Protein AF-A0A1X7TYF4-F1 (afdb_monomer)

Solvent-accessible surface area (backbone atoms only — not comparable to full-atom values): 10074 Å² total; per-residue (Å²): 129,65,72,65,63,55,47,59,47,56,66,46,70,57,83,75,76,73,53,93,65,88,66,54,74,68,59,47,52,51,50,51,51,53,49,50,58,43,40,55,53,43,49,53,54,51,50,52,52,43,57,53,26,51,78,69,76,41,33,68,64,50,52,52,50,49,54,52,54,49,53,52,47,48,55,51,40,53,51,49,44,63,72,43,72,79,66,64,95,78,74,86,75,53,71,60,49,50,52,43,51,48,51,45,35,75,76,34,50,67,56,40,51,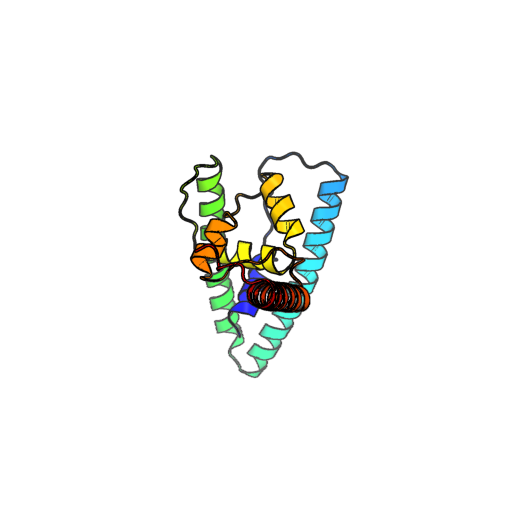50,44,46,72,68,64,58,45,76,64,85,48,71,68,56,54,26,71,76,64,79,44,86,80,68,63,99,76,68,44,74,64,54,52,54,48,51,52,50,50,49,53,51,50,54,51,52,34,59,75,71,72,52,81,83,85,129

Organism: Amphimedon queenslandica (NCBI:txid400682)

Structure (mmCIF, N/CA/C/O backbone):
data_AF-A0A1X7TYF4-F1
#
_entry.id   AF-A0A1X7TYF4-F1
#
loop_
_atom_site.group_PDB
_atom_site.id
_atom_site.type_symbol
_atom_site.label_atom_id
_atom_site.label_alt_id
_atom_site.label_comp_id
_atom_site.label_asym_id
_atom_site.label_entity_id
_atom_site.label_seq_id
_atom_site.pdbx_PDB_ins_code
_atom_site.Cartn_x
_atom_site.Cartn_y
_atom_site.Cartn_z
_atom_site.occupancy
_atom_site.B_iso_or_equiv
_atom_site.auth_seq_id
_atom_site.auth_comp_id
_atom_site.auth_asym_id
_atom_site.auth_atom_id
_atom_site.pdbx_PDB_model_num
ATOM 1 N N . MET A 1 1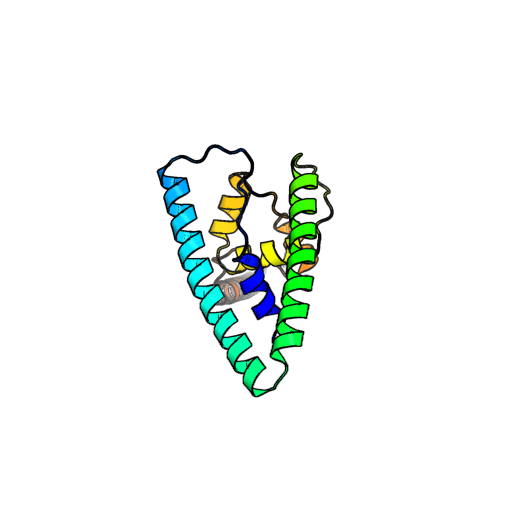 ? -7.386 -10.871 13.568 1.00 38.47 1 MET A N 1
ATOM 2 C CA . MET A 1 1 ? -7.375 -10.479 12.137 1.00 38.47 1 MET A CA 1
ATOM 3 C C . MET A 1 1 ? -6.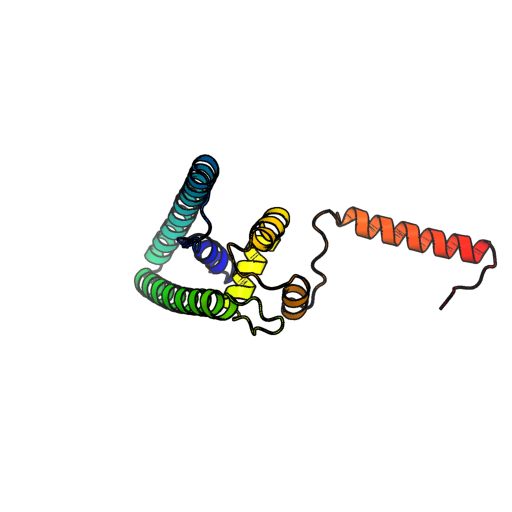103 -10.975 11.465 1.00 38.47 1 MET A C 1
ATOM 5 O O . MET A 1 1 ? -5.049 -10.857 12.084 1.00 38.47 1 MET A O 1
ATOM 9 N N . PRO A 1 2 ? -6.164 -11.466 10.215 1.00 31.12 2 PRO A N 1
ATOM 10 C CA . PRO A 1 2 ? -4.969 -11.683 9.404 1.00 31.12 2 PRO A CA 1
ATOM 11 C C . PRO A 1 2 ? -4.226 -10.351 9.226 1.00 31.12 2 PRO A C 1
ATOM 13 O O . PRO A 1 2 ? -4.853 -9.351 8.874 1.00 31.12 2 PRO A O 1
ATOM 16 N N . ARG A 1 3 ? -2.905 -10.327 9.452 1.00 36.62 3 ARG A N 1
ATOM 17 C CA . ARG A 1 3 ? -2.057 -9.119 9.323 1.00 36.62 3 ARG A CA 1
ATOM 18 C C . ARG A 1 3 ? -2.214 -8.403 7.973 1.00 36.62 3 ARG A C 1
ATOM 20 O O . ARG A 1 3 ? -2.109 -7.187 7.919 1.00 36.62 3 ARG A O 1
ATOM 27 N N . TRP A 1 4 ? -2.543 -9.139 6.917 1.00 32.31 4 TRP A N 1
ATOM 28 C CA . TRP A 1 4 ? -2.757 -8.624 5.564 1.00 32.31 4 TRP A CA 1
ATOM 29 C C . TRP A 1 4 ? -4.011 -7.746 5.439 1.00 32.31 4 TRP A C 1
ATOM 31 O O . TRP A 1 4 ? -3.950 -6.704 4.801 1.00 32.31 4 TRP A O 1
ATOM 41 N N . LYS A 1 5 ? -5.107 -8.084 6.139 1.00 33.34 5 LYS A N 1
ATOM 42 C CA . LYS A 1 5 ? -6.326 -7.251 6.158 1.00 33.34 5 LYS A CA 1
ATOM 43 C C . LYS A 1 5 ? -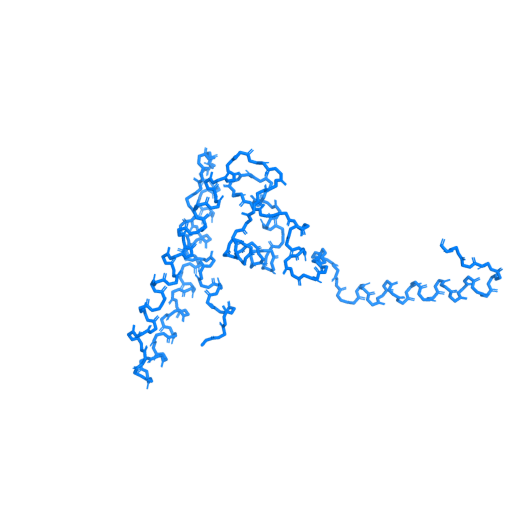6.100 -5.907 6.864 1.00 33.34 5 LYS A C 1
ATOM 45 O O . LYS A 1 5 ? -6.682 -4.909 6.469 1.00 33.34 5 LYS A O 1
ATOM 50 N N . LYS A 1 6 ? -5.220 -5.861 7.876 1.00 44.25 6 LYS A N 1
ATOM 51 C CA . LYS A 1 6 ? -4.800 -4.599 8.517 1.00 44.25 6 LYS A CA 1
ATOM 52 C C . LYS A 1 6 ? -4.040 -3.686 7.543 1.00 44.25 6 LYS A C 1
ATOM 54 O O . LYS A 1 6 ? -4.237 -2.480 7.580 1.00 44.25 6 LYS A O 1
ATOM 59 N N . ILE A 1 7 ? -3.200 -4.258 6.676 1.00 40.25 7 ILE A N 1
ATOM 60 C CA . ILE A 1 7 ? -2.373 -3.505 5.720 1.00 40.25 7 ILE A CA 1
ATOM 61 C C . ILE A 1 7 ? -3.237 -2.881 4.621 1.00 40.25 7 ILE A C 1
ATOM 63 O O . ILE A 1 7 ? -3.012 -1.728 4.282 1.00 40.25 7 ILE A O 1
ATOM 67 N N . THR A 1 8 ? -4.262 -3.578 4.119 1.00 39.25 8 THR A N 1
ATOM 68 C CA . THR A 1 8 ? -5.199 -3.005 3.135 1.00 39.25 8 THR A CA 1
ATOM 69 C C . THR A 1 8 ? -5.939 -1.790 3.699 1.00 39.25 8 THR A C 1
ATOM 71 O O . THR A 1 8 ? -6.023 -0.776 3.023 1.00 39.25 8 THR A O 1
ATOM 74 N N . ILE A 1 9 ? -6.390 -1.833 4.957 1.00 42.41 9 ILE A N 1
ATOM 75 C CA . ILE A 1 9 ? -7.059 -0.681 5.590 1.00 42.41 9 ILE A CA 1
ATOM 76 C C . ILE A 1 9 ? -6.055 0.459 5.870 1.00 42.41 9 ILE A C 1
ATOM 78 O O . ILE A 1 9 ? -6.394 1.631 5.721 1.00 42.41 9 ILE A O 1
ATOM 82 N N . LEU A 1 10 ? -4.802 0.136 6.223 1.00 41.44 10 LEU A N 1
ATOM 83 C CA . LEU A 1 10 ? -3.739 1.132 6.414 1.00 41.44 10 LEU A CA 1
ATOM 84 C C . LEU A 1 10 ? -3.380 1.852 5.110 1.00 41.44 10 LEU A C 1
ATOM 86 O O . LEU A 1 10 ? -3.379 3.071 5.110 1.00 41.44 10 LEU A O 1
ATOM 90 N N . VAL A 1 11 ? -3.156 1.134 4.002 1.00 43.00 11 VAL A N 1
ATOM 91 C CA . VAL A 1 11 ? -2.750 1.676 2.680 1.00 43.00 11 VAL A CA 1
ATOM 92 C C . VAL A 1 11 ? -3.690 2.763 2.151 1.00 43.00 11 VAL A C 1
ATOM 94 O O . VAL A 1 11 ? -3.285 3.590 1.337 1.00 43.00 11 VAL A O 1
ATOM 97 N N . PHE A 1 12 ? -4.925 2.783 2.632 1.00 42.31 12 PHE A N 1
ATOM 98 C CA . PHE A 1 12 ? -6.029 3.449 1.968 1.00 42.31 12 PHE A CA 1
ATOM 99 C C . PHE A 1 12 ? -6.747 4.502 2.824 1.00 42.31 12 PHE A C 1
ATOM 101 O O . PHE A 1 12 ? -7.438 5.350 2.278 1.00 42.31 12 PHE A O 1
ATOM 108 N N . SER A 1 13 ? -6.498 4.533 4.140 1.00 36.53 13 SER A N 1
ATOM 109 C CA . SER A 1 13 ? -6.917 5.636 5.024 1.00 36.53 13 SER A CA 1
ATOM 110 C C . SER A 1 13 ? -5.959 6.842 4.983 1.00 36.53 13 SER A C 1
ATOM 112 O O . SER A 1 13 ? -6.125 7.790 5.759 1.00 36.53 13 SER A O 1
ATOM 114 N N . TYR A 1 14 ? -4.929 6.814 4.133 1.00 44.84 14 TYR A N 1
ATOM 115 C CA . TYR A 1 14 ? -4.005 7.929 3.981 1.00 44.84 14 TYR A CA 1
ATOM 116 C C . TYR A 1 14 ? -4.641 9.035 3.135 1.00 44.84 14 TYR A C 1
ATOM 118 O O . TYR A 1 14 ? -4.821 8.887 1.928 1.00 44.84 14 TYR A O 1
ATOM 126 N N . ARG A 1 15 ? -4.827 10.211 3.748 1.00 39.25 15 ARG A N 1
ATOM 127 C CA . ARG A 1 15 ? -4.624 11.474 3.034 1.00 39.25 15 ARG A CA 1
ATOM 128 C C . ARG A 1 15 ? -3.190 11.454 2.517 1.00 39.25 15 ARG A C 1
ATOM 130 O O . ARG A 1 15 ? -2.266 11.812 3.244 1.00 39.25 15 ARG A O 1
ATOM 137 N N . VAL A 1 16 ? -2.997 10.990 1.286 1.00 42.25 16 VAL A N 1
ATOM 138 C CA . VAL A 1 16 ? -1.775 11.254 0.534 1.00 42.25 16 VAL A CA 1
ATOM 139 C C . VAL A 1 16 ? -1.688 12.773 0.451 1.00 42.25 16 VAL A C 1
ATOM 141 O O . VAL A 1 16 ? -2.421 13.409 -0.299 1.00 42.25 16 VAL A O 1
ATOM 144 N N . THR A 1 17 ? -0.857 13.388 1.287 1.00 41.25 17 THR A N 1
ATOM 145 C CA . THR A 1 17 ? -0.448 14.768 1.066 1.00 41.25 17 THR A CA 1
ATOM 146 C C . THR A 1 17 ? 0.482 14.719 -0.135 1.00 41.25 17 THR A C 1
ATOM 148 O O . THR A 1 17 ? 1.675 14.449 -0.014 1.00 41.25 17 THR A O 1
ATOM 151 N N . PHE A 1 18 ? -0.108 14.874 -1.322 1.00 42.53 18 PHE A N 1
ATOM 152 C CA . PHE A 1 18 ? 0.617 15.043 -2.572 1.00 42.53 18 PHE A CA 1
ATOM 153 C C . PHE A 1 18 ? 1.617 16.180 -2.351 1.00 42.53 18 PHE A C 1
ATOM 155 O O . PHE A 1 18 ? 1.234 17.327 -2.123 1.00 42.53 18 PHE A O 1
ATOM 162 N N . GLY A 1 19 ? 2.905 15.847 -2.292 1.00 42.31 19 GLY A N 1
ATOM 163 C CA . GLY A 1 19 ? 3.939 16.860 -2.157 1.00 42.31 19 GLY A CA 1
ATOM 164 C C . GLY A 1 19 ? 3.949 17.711 -3.418 1.00 42.31 19 GLY A C 1
ATOM 165 O O . GLY A 1 19 ? 4.020 17.115 -4.480 1.00 42.31 19 GLY A O 1
ATOM 166 N N . GLU A 1 20 ? 3.854 19.040 -3.263 1.00 44.41 20 GLU A N 1
ATOM 167 C CA . GLU A 1 20 ? 4.241 20.179 -4.139 1.00 44.41 20 GLU A CA 1
ATOM 168 C C . GLU A 1 20 ? 4.193 20.046 -5.682 1.00 44.41 20 GLU A C 1
ATOM 170 O O . GLU A 1 20 ? 4.671 20.932 -6.386 1.00 44.41 20 GLU A O 1
ATOM 175 N N . VAL A 1 21 ? 3.615 18.989 -6.243 1.00 50.22 21 VAL A N 1
ATOM 176 C CA . VAL A 1 21 ? 3.419 18.809 -7.676 1.00 50.22 21 VAL A CA 1
ATOM 177 C C . VAL A 1 21 ? 2.044 19.388 -7.992 1.00 50.22 21 VAL A C 1
ATOM 179 O O . VAL A 1 21 ? 1.048 18.865 -7.487 1.00 50.22 21 VAL A O 1
ATOM 182 N N . PRO A 1 22 ? 1.961 20.477 -8.773 1.00 49.03 22 PRO A N 1
ATOM 183 C CA . PRO A 1 22 ? 0.680 21.018 -9.190 1.00 49.03 22 PRO A CA 1
ATOM 184 C C . PRO A 1 22 ? 0.002 19.994 -10.103 1.00 49.03 22 PRO A C 1
ATOM 186 O O . PRO A 1 22 ? 0.437 19.772 -11.231 1.00 49.03 22 PRO A O 1
ATOM 189 N N . LEU A 1 23 ? -1.028 19.339 -9.574 1.00 56.94 23 LEU A N 1
ATOM 190 C CA . LEU A 1 23 ? -1.967 18.541 -10.353 1.00 56.94 23 LEU A CA 1
ATOM 191 C C . LEU A 1 23 ? -2.939 19.493 -11.052 1.00 56.94 23 LEU A C 1
ATOM 193 O O . LEU A 1 23 ? -3.278 20.545 -10.501 1.00 56.94 23 LEU A O 1
ATOM 197 N N . ASP A 1 24 ? -3.378 19.140 -12.258 1.00 71.25 24 ASP A N 1
ATOM 198 C CA . ASP A 1 24 ? -4.485 19.859 -12.887 1.00 71.25 24 ASP A CA 1
ATOM 199 C C . ASP A 1 24 ? -5.825 19.537 -12.192 1.00 71.25 24 ASP A C 1
ATOM 201 O O . ASP A 1 24 ? -5.911 18.663 -11.323 1.00 71.25 24 ASP A O 1
ATOM 205 N N . THR A 1 25 ? -6.871 20.300 -12.518 1.00 71.62 25 THR A N 1
ATOM 206 C CA . THR A 1 25 ? -8.190 20.164 -11.880 1.00 71.62 25 THR A CA 1
ATOM 207 C C . THR 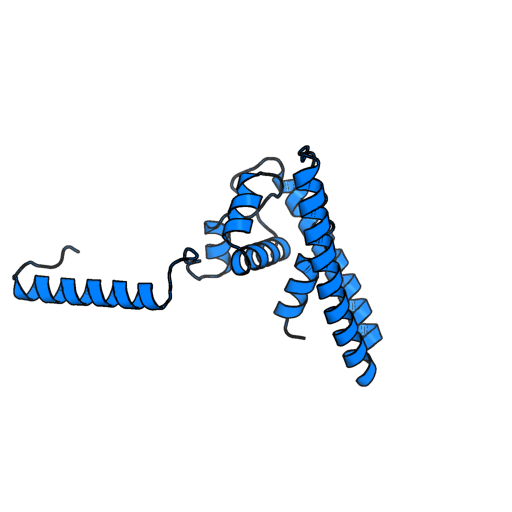A 1 25 ? -8.804 18.785 -12.092 1.00 71.62 25 THR A C 1
ATOM 209 O O . THR A 1 25 ? -9.384 18.236 -11.159 1.00 71.62 25 THR A O 1
ATOM 212 N N . ASP A 1 26 ? -8.614 18.198 -13.271 1.00 67.19 26 ASP A N 1
ATOM 213 C CA . ASP A 1 26 ? -9.232 16.926 -13.642 1.00 67.19 26 ASP A CA 1
ATOM 214 C C . ASP A 1 26 ? -8.540 15.761 -12.914 1.00 67.19 26 ASP A C 1
ATOM 216 O O . ASP A 1 26 ? -9.199 14.878 -12.365 1.00 67.19 26 ASP A O 1
ATOM 220 N N . GLN A 1 27 ? -7.207 15.803 -12.819 1.00 63.16 27 GLN A N 1
ATOM 221 C CA . GLN A 1 27 ? -6.405 14.858 -12.038 1.00 63.16 27 GLN A CA 1
ATOM 222 C C . GLN A 1 27 ? -6.732 14.928 -10.547 1.00 63.16 27 GLN A C 1
ATOM 224 O O . GLN A 1 27 ? -6.804 13.898 -9.873 1.00 63.16 27 GLN A O 1
ATOM 229 N N . ASN A 1 28 ? -6.921 16.137 -10.019 1.00 66.12 28 ASN A N 1
ATOM 230 C CA . ASN A 1 28 ? -7.258 16.328 -8.617 1.00 66.12 28 ASN A CA 1
ATOM 231 C C . ASN A 1 28 ? -8.655 15.773 -8.297 1.00 66.12 28 ASN A C 1
ATOM 233 O O . ASN A 1 28 ? -8.815 15.076 -7.296 1.00 66.12 28 ASN A O 1
ATOM 237 N N . ASP A 1 29 ? -9.637 16.005 -9.169 1.00 67.62 29 ASP A N 1
ATOM 238 C CA . ASP A 1 29 ? -10.994 15.475 -9.014 1.00 67.62 29 ASP A CA 1
ATOM 239 C C . ASP A 1 29 ? -11.027 13.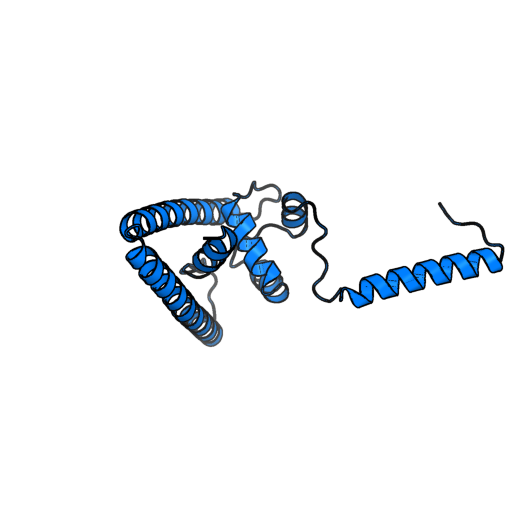941 -9.124 1.00 67.62 29 ASP A C 1
ATOM 241 O O . ASP A 1 29 ? -11.689 13.271 -8.326 1.00 67.62 29 ASP A O 1
ATOM 245 N N . GLU A 1 30 ? -10.268 13.356 -10.057 1.00 68.06 30 GLU A N 1
ATOM 246 C CA . GLU A 1 30 ? -10.136 11.900 -10.183 1.00 68.06 30 GLU A CA 1
ATOM 247 C C . GLU A 1 30 ? -9.508 11.284 -8.924 1.00 68.06 30 GLU A C 1
ATOM 249 O O . GLU A 1 30 ? -10.040 10.321 -8.364 1.00 68.06 30 GLU A O 1
ATOM 254 N N . ILE A 1 31 ? -8.423 11.876 -8.421 1.00 64.38 31 ILE A N 1
ATOM 255 C CA . ILE A 1 31 ? -7.765 11.443 -7.185 1.00 64.38 31 ILE A CA 1
ATOM 256 C C . ILE A 1 31 ? -8.714 11.565 -5.989 1.00 64.38 31 ILE A C 1
ATOM 258 O O . ILE A 1 31 ? -8.818 10.625 -5.199 1.00 64.38 31 ILE A O 1
ATOM 262 N N . CYS A 1 32 ? -9.446 12.673 -5.857 1.00 64.00 32 CYS A N 1
ATOM 263 C CA . CYS A 1 32 ? -10.427 12.864 -4.789 1.00 64.00 32 CYS A CA 1
ATOM 264 C C . CYS A 1 32 ? -11.554 11.821 -4.836 1.00 64.00 32 CYS A C 1
ATOM 266 O O . CYS A 1 32 ? -11.948 11.299 -3.789 1.00 64.00 32 CYS A O 1
ATOM 268 N N . ASN A 1 33 ? -12.042 11.475 -6.029 1.00 67.38 33 ASN A N 1
ATOM 269 C CA . ASN A 1 33 ? -13.054 10.434 -6.212 1.00 67.38 33 ASN A CA 1
ATOM 270 C C . ASN A 1 33 ? -12.522 9.051 -5.824 1.00 67.38 33 ASN A C 1
ATOM 272 O O . ASN A 1 33 ? -13.187 8.312 -5.096 1.00 67.38 33 ASN A O 1
ATOM 276 N N . VAL A 1 34 ? -11.307 8.711 -6.261 1.00 63.12 34 VAL A N 1
ATOM 277 C CA . VAL A 1 34 ? -10.650 7.449 -5.902 1.00 63.12 34 VAL A CA 1
ATOM 278 C C . VAL A 1 34 ? -10.465 7.353 -4.388 1.00 63.12 34 VAL A C 1
ATOM 280 O O . VAL A 1 34 ? -10.854 6.345 -3.800 1.00 63.12 34 VAL A O 1
ATOM 283 N N . ILE A 1 35 ? -9.955 8.411 -3.749 1.00 61.50 35 ILE A N 1
ATOM 284 C CA . ILE A 1 35 ? -9.797 8.482 -2.288 1.00 61.50 35 ILE A CA 1
ATOM 285 C C . ILE A 1 35 ? -11.144 8.279 -1.593 1.00 61.50 35 ILE A C 1
ATOM 287 O O . ILE A 1 35 ? -11.235 7.465 -0.682 1.00 61.50 35 ILE A O 1
ATOM 291 N N . SER A 1 36 ? -12.204 8.938 -2.059 1.00 65.00 36 SER A N 1
ATOM 292 C CA . SER A 1 36 ? -13.529 8.856 -1.433 1.00 65.00 36 SER A CA 1
ATOM 293 C C . SER A 1 36 ? -14.123 7.442 -1.496 1.00 65.00 36 SER A C 1
ATOM 295 O O . SER A 1 36 ? -14.601 6.924 -0.489 1.00 65.00 36 SER A O 1
ATOM 297 N N . VAL A 1 37 ? -14.039 6.771 -2.653 1.00 69.88 37 VAL A N 1
ATOM 298 C CA . VAL A 1 37 ? -14.512 5.379 -2.824 1.00 69.88 37 VAL A CA 1
ATOM 299 C C . VAL A 1 37 ? -13.745 4.414 -1.922 1.00 69.88 37 VAL A C 1
ATOM 301 O O . VAL A 1 37 ? -14.291 3.443 -1.393 1.00 69.88 37 VAL A O 1
ATOM 304 N N . ILE A 1 38 ? -12.449 4.658 -1.785 1.00 63.50 38 ILE A N 1
ATOM 305 C CA . ILE A 1 38 ? -11.563 3.866 -0.950 1.00 63.50 38 ILE A CA 1
ATOM 306 C C . ILE A 1 38 ? -11.905 4.061 0.530 1.00 63.50 38 ILE A C 1
ATOM 308 O O . ILE A 1 38 ? -12.071 3.072 1.247 1.00 63.50 38 ILE A O 1
ATOM 312 N N . GLU A 1 39 ? -12.038 5.311 0.978 1.00 66.44 39 GLU A N 1
ATOM 313 C CA . GLU A 1 39 ? -12.390 5.655 2.355 1.00 66.44 39 GLU A CA 1
ATOM 314 C C . GLU A 1 39 ? -13.727 5.020 2.744 1.00 66.44 39 GLU A C 1
ATOM 316 O O . GLU A 1 39 ? -13.800 4.354 3.777 1.00 66.44 39 GLU A O 1
ATOM 321 N N . GLU A 1 40 ? -14.743 5.112 1.882 1.00 73.56 40 GLU A N 1
ATOM 322 C CA . GLU A 1 40 ? -16.061 4.514 2.117 1.00 73.56 40 GLU A CA 1
ATOM 323 C C . GLU A 1 40 ? -15.980 2.989 2.308 1.00 73.56 40 GLU A C 1
ATOM 325 O O . GLU A 1 40 ? -16.514 2.437 3.278 1.00 73.56 40 GLU A O 1
ATOM 330 N N . LYS A 1 41 ? -15.269 2.288 1.414 1.00 73.25 41 LYS A N 1
ATOM 331 C CA . LYS A 1 41 ? -15.117 0.826 1.495 1.00 73.25 41 LYS A CA 1
ATOM 332 C C . LYS A 1 41 ? -14.322 0.398 2.725 1.00 73.25 41 LYS A C 1
ATOM 334 O O . LYS A 1 41 ? -14.734 -0.523 3.433 1.00 73.25 41 LYS A O 1
ATOM 339 N N . CYS A 1 42 ? -13.199 1.059 2.998 1.00 69.38 42 CYS A N 1
ATOM 340 C CA . CYS A 1 42 ? -12.369 0.747 4.157 1.00 69.38 42 CYS A CA 1
ATOM 341 C C . CYS A 1 42 ? -13.097 1.041 5.473 1.00 69.38 42 CYS A C 1
ATOM 343 O O . CYS A 1 42 ? -12.975 0.268 6.425 1.00 69.38 42 CYS A O 1
ATOM 345 N N . GLU A 1 43 ? -13.886 2.115 5.533 1.00 76.56 43 GLU A N 1
ATOM 346 C CA . GLU A 1 43 ? -14.686 2.447 6.707 1.00 76.56 43 GLU A CA 1
ATOM 347 C C . GLU A 1 43 ? -15.765 1.387 6.966 1.00 76.56 43 GLU A C 1
ATOM 349 O O . GLU A 1 43 ? -15.955 0.973 8.114 1.00 76.56 43 GLU A O 1
ATOM 354 N N . ALA A 1 44 ? -16.437 0.895 5.920 1.00 76.62 44 ALA A N 1
ATOM 355 C CA . ALA A 1 44 ? -17.429 -0.171 6.044 1.00 76.62 44 ALA A CA 1
ATOM 356 C C . ALA A 1 44 ? -16.819 -1.471 6.601 1.00 76.62 44 ALA A C 1
ATOM 358 O O . ALA A 1 44 ? -17.357 -2.056 7.548 1.00 76.62 44 ALA A O 1
ATOM 359 N N . GLU A 1 45 ? -15.666 -1.894 6.077 1.00 78.94 45 GLU A N 1
ATOM 360 C CA . GLU A 1 45 ? -14.950 -3.074 6.579 1.00 78.94 45 GLU A CA 1
ATOM 361 C C . GLU A 1 45 ? -14.485 -2.889 8.031 1.00 78.94 45 GLU A C 1
ATOM 363 O O . GLU A 1 45 ? -14.627 -3.794 8.861 1.00 78.94 45 GLU A O 1
ATOM 368 N N . LEU A 1 46 ? -13.967 -1.705 8.372 1.00 77.81 46 LEU A N 1
ATOM 369 C CA . LEU A 1 46 ? -13.516 -1.390 9.727 1.00 77.81 46 LEU A CA 1
ATOM 370 C C . LEU A 1 46 ? -14.682 -1.393 10.728 1.00 77.81 46 LEU A C 1
ATOM 372 O O . LEU A 1 46 ? -14.558 -1.953 11.820 1.00 77.81 46 LEU A O 1
ATOM 376 N N . LYS A 1 47 ? -15.836 -0.832 10.346 1.00 85.06 47 LYS A N 1
ATOM 377 C CA . LYS A 1 47 ? -17.072 -0.889 11.143 1.00 85.06 47 LYS A CA 1
ATOM 378 C C . LYS A 1 47 ? -17.508 -2.330 11.383 1.00 85.06 47 LYS A C 1
ATOM 380 O O . LYS A 1 47 ? -17.821 -2.678 12.520 1.00 85.06 47 LYS A O 1
ATOM 385 N N . GLN A 1 48 ? -17.467 -3.182 10.358 1.00 87.19 48 GLN A N 1
ATOM 386 C CA . GLN A 1 48 ? -17.808 -4.599 10.496 1.00 87.19 48 GLN A CA 1
ATOM 387 C C . GLN A 1 48 ? -16.879 -5.320 11.484 1.00 87.19 48 GLN A C 1
ATOM 389 O O . GLN A 1 48 ? -17.334 -6.128 12.292 1.00 87.19 48 GLN A O 1
ATOM 394 N N . LEU A 1 49 ? -15.583 -5.006 11.462 1.00 80.12 49 LEU A N 1
ATOM 395 C CA . LEU A 1 49 ? -14.601 -5.581 12.382 1.00 80.12 49 LEU A CA 1
ATOM 396 C C . LEU A 1 49 ? -14.805 -5.136 13.826 1.00 80.12 49 LEU A C 1
ATOM 398 O O . LEU A 1 49 ? -14.647 -5.950 14.735 1.00 80.12 49 LEU A O 1
ATOM 402 N N . PHE A 1 50 ? -15.148 -3.868 14.050 1.00 85.38 50 PHE A N 1
ATOM 403 C CA . PHE A 1 50 ? -15.471 -3.391 15.391 1.00 85.38 50 PHE A CA 1
ATOM 404 C C . PHE A 1 50 ? -16.794 -3.960 15.897 1.00 85.38 50 PHE A C 1
ATOM 406 O O . PHE A 1 50 ? -16.841 -4.360 17.055 1.00 85.38 50 PHE A O 1
ATOM 413 N N . ALA A 1 51 ? -17.808 -4.086 15.038 1.00 86.56 51 ALA A N 1
ATOM 414 C CA . ALA A 1 51 ? -19.064 -4.747 15.384 1.00 86.56 51 ALA A CA 1
ATOM 415 C C . ALA A 1 51 ? -18.849 -6.225 15.747 1.00 86.56 51 ALA A C 1
ATOM 417 O O . ALA A 1 51 ? -19.450 -6.731 16.689 1.00 86.56 51 ALA A O 1
ATOM 418 N N . GLU A 1 52 ? -17.957 -6.927 15.042 1.00 87.56 52 GLU A N 1
ATOM 419 C CA . GLU A 1 52 ? -17.564 -8.285 15.425 1.00 87.56 52 GLU A CA 1
ATOM 420 C C . GLU A 1 52 ? -16.793 -8.287 16.752 1.00 87.56 52 GLU A C 1
ATOM 422 O O . GLU A 1 52 ? -17.101 -9.081 17.631 1.00 87.56 52 GLU A O 1
ATOM 427 N N . GLY A 1 53 ? -15.837 -7.375 16.945 1.00 81.25 53 GLY A N 1
ATOM 428 C CA . GLY A 1 53 ? -15.082 -7.253 18.198 1.00 81.25 53 GLY A CA 1
ATOM 429 C C . GLY A 1 53 ? -15.942 -6.902 19.417 1.00 81.25 53 GLY A C 1
ATOM 430 O O . GLY A 1 53 ? -15.594 -7.278 20.534 1.00 81.25 53 GLY A O 1
ATOM 431 N N . GLU A 1 54 ? -17.066 -6.216 19.211 1.00 89.62 54 GLU A N 1
ATOM 432 C CA . GLU A 1 54 ? -18.050 -5.895 20.246 1.00 89.62 54 GLU A CA 1
ATOM 433 C C . GLU A 1 54 ? -18.784 -7.149 20.737 1.00 89.62 54 GLU A C 1
ATOM 435 O O . GLU A 1 54 ? -18.974 -7.303 21.940 1.00 89.62 54 GLU A O 1
ATOM 440 N N . LYS A 1 55 ? -19.064 -8.119 19.851 1.00 90.94 55 LYS A N 1
ATOM 441 C CA . LYS A 1 55 ? -19.627 -9.427 20.247 1.00 90.94 55 LYS A CA 1
ATOM 442 C C . LYS A 1 55 ? -18.724 -10.209 21.203 1.00 90.94 55 LYS A C 1
ATOM 444 O O . LYS A 1 55 ? -19.217 -11.058 21.939 1.00 90.94 55 LYS A O 1
ATOM 449 N N . HIS A 1 56 ? -17.418 -9.945 21.168 1.00 88.69 56 HIS A N 1
ATOM 450 C CA . HIS A 1 56 ? -16.408 -10.631 21.980 1.00 88.69 56 HIS A CA 1
ATOM 451 C C . HIS A 1 56 ? -15.839 -9.747 23.103 1.00 88.69 56 HIS A C 1
ATOM 453 O O . HIS A 1 56 ? -14.861 -10.142 23.726 1.00 88.69 56 HIS A O 1
ATOM 459 N N . ASP A 1 57 ? -16.406 -8.556 23.337 1.00 89.12 57 ASP A N 1
ATOM 460 C CA . ASP A 1 57 ? -15.959 -7.575 24.346 1.00 89.12 57 ASP A CA 1
ATOM 461 C C . ASP A 1 57 ? -14.461 -7.196 24.257 1.00 89.12 57 ASP A C 1
ATOM 463 O O . ASP A 1 57 ? -13.770 -6.928 25.239 1.00 89.12 57 ASP A O 1
ATOM 467 N N . VAL A 1 58 ? -13.915 -7.171 23.036 1.00 89.31 58 VAL A N 1
ATOM 468 C CA . VAL A 1 58 ? -12.507 -6.806 22.769 1.00 89.31 58 VAL A CA 1
ATOM 469 C C . VAL A 1 58 ? -12.366 -5.496 21.995 1.00 89.31 58 VAL A C 1
ATOM 471 O O . VAL A 1 58 ? -11.250 -5.065 21.686 1.00 89.31 58 VAL A O 1
ATOM 474 N N . VAL A 1 59 ? -13.484 -4.835 21.681 1.00 89.25 59 VAL A N 1
ATOM 475 C CA . VAL A 1 59 ? -13.524 -3.670 20.786 1.00 89.25 59 VAL A CA 1
ATOM 476 C C . VAL A 1 59 ? -12.661 -2.506 21.278 1.00 89.25 59 VAL A C 1
ATOM 478 O O . VAL A 1 59 ? -11.974 -1.878 20.472 1.00 89.25 59 VAL A O 1
ATOM 481 N N . HIS A 1 60 ? -12.627 -2.241 22.589 1.00 84.19 60 HIS A N 1
ATOM 482 C CA . HIS A 1 60 ? -11.823 -1.156 23.160 1.00 84.19 60 HIS A CA 1
ATOM 483 C C . HIS A 1 60 ? -10.329 -1.374 22.899 1.00 84.19 60 HIS A C 1
ATOM 485 O O . HIS A 1 60 ? -9.651 -0.513 22.342 1.00 84.19 60 HIS A O 1
ATOM 491 N N . ARG A 1 61 ? -9.833 -2.575 23.218 1.00 82.25 61 ARG A N 1
ATOM 492 C CA . ARG A 1 61 ? -8.434 -2.952 22.999 1.00 82.25 61 ARG A CA 1
ATOM 493 C C . ARG A 1 61 ? -8.081 -2.978 21.512 1.00 82.25 61 ARG A C 1
ATOM 495 O O . ARG A 1 61 ? -6.979 -2.597 21.135 1.00 82.25 61 ARG A O 1
ATOM 502 N N . MET A 1 62 ? -9.015 -3.388 20.653 1.00 82.69 62 MET A N 1
ATOM 503 C CA . MET A 1 62 ? -8.824 -3.337 19.201 1.00 82.69 62 MET A CA 1
ATOM 504 C C . MET A 1 62 ? -8.689 -1.904 18.682 1.00 82.69 62 MET A C 1
ATOM 506 O O . MET A 1 62 ? -7.804 -1.655 17.868 1.00 82.69 62 MET A O 1
ATOM 510 N N . LYS A 1 63 ? -9.530 -0.973 19.149 1.00 81.75 63 LYS A N 1
ATOM 511 C CA . LYS A 1 63 ? -9.462 0.450 18.778 1.00 81.75 63 LYS A CA 1
ATOM 512 C C . LYS A 1 63 ? -8.168 1.102 19.261 1.00 81.75 63 LYS A C 1
ATOM 514 O O . LYS A 1 63 ? -7.548 1.844 18.509 1.00 81.75 63 LYS A O 1
ATOM 519 N N . GLU A 1 64 ? -7.743 0.796 20.482 1.00 79.62 64 GLU A N 1
ATOM 520 C CA . GLU A 1 64 ? -6.483 1.289 21.041 1.00 79.62 64 GLU A CA 1
ATOM 521 C C . GLU A 1 64 ? -5.274 0.803 20.230 1.00 79.62 64 GLU A C 1
ATOM 523 O O . GLU A 1 64 ? -4.477 1.616 19.766 1.00 79.62 64 GLU A O 1
ATOM 528 N N . ILE A 1 65 ? -5.181 -0.509 19.981 1.00 75.06 65 ILE A N 1
ATOM 529 C CA . ILE A 1 65 ? -4.120 -1.092 19.147 1.00 75.06 65 ILE A CA 1
ATOM 530 C C . ILE A 1 65 ? -4.153 -0.489 17.742 1.00 75.06 65 ILE A C 1
ATOM 532 O O . ILE A 1 65 ? -3.111 -0.131 17.210 1.00 75.06 65 ILE A O 1
ATOM 536 N N . TRP A 1 66 ? -5.339 -0.349 17.145 1.00 78.44 66 TRP A N 1
ATOM 537 C CA . TRP A 1 66 ? -5.496 0.258 15.825 1.00 78.44 66 TRP A CA 1
ATOM 538 C C . TRP A 1 66 ? -4.958 1.689 15.779 1.00 78.44 66 TRP A C 1
ATOM 540 O O . TRP A 1 66 ? -4.201 2.020 14.873 1.00 78.44 66 TRP A O 1
ATOM 550 N N . ASN A 1 67 ? -5.316 2.526 16.753 1.00 79.25 67 ASN A N 1
ATOM 551 C CA . ASN A 1 67 ? -4.869 3.916 16.799 1.00 79.25 67 ASN A CA 1
ATOM 552 C C . ASN A 1 67 ? -3.356 4.025 17.017 1.00 79.25 67 ASN A C 1
ATOM 554 O O . ASN A 1 67 ? -2.711 4.858 16.381 1.00 79.25 67 ASN A O 1
ATOM 558 N N . ASN A 1 68 ? -2.789 3.177 17.878 1.00 76.31 68 ASN A N 1
ATOM 559 C CA . ASN A 1 68 ? -1.351 3.151 18.135 1.00 76.31 68 ASN A CA 1
ATOM 560 C C . ASN A 1 68 ? -0.571 2.693 16.895 1.00 76.31 68 ASN A C 1
ATOM 562 O O . ASN A 1 68 ? 0.285 3.443 16.425 1.00 76.31 68 ASN A O 1
ATOM 566 N N . ASP A 1 69 ? -0.933 1.535 16.326 1.00 75.06 69 ASP A N 1
ATOM 567 C CA . ASP A 1 69 ? -0.334 0.995 15.095 1.00 75.06 69 ASP A CA 1
ATOM 568 C C . ASP A 1 69 ? -0.416 2.044 13.968 1.00 75.06 69 ASP A C 1
ATOM 570 O O . ASP A 1 69 ? 0.578 2.366 13.322 1.00 75.06 69 ASP A O 1
ATOM 574 N N . ARG A 1 70 ? -1.598 2.645 13.768 1.00 75.12 70 ARG A N 1
ATOM 575 C CA . ARG A 1 70 ? -1.838 3.650 12.723 1.00 75.12 70 ARG A CA 1
ATOM 576 C C . ARG A 1 70 ? -0.943 4.874 12.883 1.00 75.12 70 ARG A C 1
ATOM 578 O O . ARG A 1 70 ? -0.399 5.358 11.891 1.00 75.12 70 ARG A O 1
ATOM 585 N N . ASN A 1 71 ? -0.824 5.408 14.095 1.00 76.31 71 ASN A N 1
ATOM 586 C CA . ASN A 1 71 ? -0.023 6.604 14.337 1.00 76.31 71 ASN A CA 1
ATOM 587 C C . ASN A 1 71 ? 1.469 6.327 14.115 1.00 76.31 71 ASN A C 1
ATOM 589 O O . ASN A 1 71 ? 2.148 7.132 13.478 1.00 76.31 71 ASN A O 1
ATOM 593 N N . GLU A 1 72 ? 1.967 5.186 14.594 1.00 79.75 72 GLU A N 1
ATOM 594 C CA . GLU A 1 72 ? 3.364 4.785 14.420 1.00 79.75 72 GLU A CA 1
ATOM 595 C C . GLU A 1 72 ? 3.707 4.547 12.942 1.00 79.75 72 GLU A C 1
ATOM 597 O O . GLU A 1 72 ? 4.678 5.115 12.429 1.00 79.75 72 GLU A O 1
ATOM 602 N N . ASP A 1 73 ? 2.865 3.791 12.233 1.00 81.75 73 ASP A N 1
ATOM 603 C CA . ASP A 1 73 ? 3.042 3.499 10.810 1.00 81.75 73 ASP A CA 1
ATOM 604 C C . ASP A 1 73 ? 2.994 4.783 9.967 1.00 81.75 73 ASP A C 1
ATOM 606 O O . ASP A 1 73 ? 3.818 4.973 9.068 1.00 81.75 73 ASP A O 1
ATOM 610 N N . THR A 1 74 ? 2.091 5.714 10.294 1.00 75.56 74 THR A N 1
ATOM 611 C CA . THR A 1 74 ? 1.993 7.020 9.617 1.00 75.56 74 THR A CA 1
ATOM 612 C C . THR A 1 74 ? 3.267 7.835 9.795 1.00 75.56 74 THR A C 1
ATOM 614 O O . THR A 1 74 ? 3.871 8.267 8.812 1.00 75.56 74 THR A O 1
ATOM 617 N N . GLN A 1 75 ? 3.741 7.986 11.032 1.00 81.06 75 GLN A N 1
ATOM 618 C CA . GLN A 1 75 ? 4.978 8.717 11.306 1.00 81.06 75 GLN A CA 1
ATOM 619 C C . GLN A 1 75 ? 6.186 8.066 10.628 1.00 81.06 75 GLN A C 1
ATOM 621 O O . GLN A 1 75 ? 7.130 8.746 10.219 1.00 81.06 75 GLN A O 1
ATOM 626 N N . GLN A 1 76 ? 6.215 6.738 10.531 1.00 82.06 76 GLN A N 1
ATOM 627 C CA . GLN A 1 76 ? 7.294 6.035 9.851 1.00 82.06 76 GLN A CA 1
ATOM 628 C C . GLN A 1 76 ? 7.265 6.276 8.337 1.00 82.06 76 GLN A C 1
ATOM 630 O O . GLN A 1 76 ? 8.312 6.559 7.749 1.00 82.06 76 GLN A O 1
ATOM 635 N N . TYR A 1 77 ? 6.083 6.229 7.729 1.00 83.06 77 TYR A N 1
ATOM 636 C CA . TYR A 1 77 ? 5.894 6.500 6.311 1.00 83.06 77 TYR A CA 1
ATOM 637 C C . TYR A 1 77 ? 6.255 7.945 5.941 1.00 83.06 77 TYR A C 1
ATOM 639 O O . TYR A 1 77 ? 7.042 8.171 5.021 1.00 83.06 77 TYR A O 1
ATOM 647 N N . GLU A 1 78 ? 5.773 8.931 6.699 1.00 84.25 78 GLU A N 1
ATOM 648 C CA . GLU A 1 78 ? 6.096 10.349 6.485 1.00 84.25 78 GLU A CA 1
ATOM 649 C C . GLU A 1 78 ? 7.600 10.622 6.613 1.00 84.25 78 GLU A C 1
ATOM 651 O O . GLU A 1 78 ? 8.185 11.364 5.816 1.00 84.25 78 GLU A O 1
ATOM 656 N N . ARG A 1 79 ? 8.264 9.979 7.586 1.00 85.62 79 ARG A N 1
ATOM 657 C CA . ARG A 1 79 ? 9.724 10.056 7.737 1.00 85.62 79 ARG A CA 1
ATOM 658 C C . ARG A 1 79 ? 10.449 9.501 6.516 1.00 85.62 79 ARG A C 1
ATOM 660 O O . ARG A 1 79 ? 11.432 10.108 6.091 1.00 85.62 79 ARG A O 1
ATOM 667 N N . ASP A 1 80 ? 9.988 8.385 5.958 1.00 85.44 80 ASP A N 1
ATOM 668 C CA . ASP A 1 80 ? 10.571 7.810 4.746 1.00 85.44 80 ASP A CA 1
ATOM 669 C C . ASP A 1 80 ? 10.355 8.730 3.537 1.00 85.44 80 ASP A C 1
ATOM 671 O O . ASP A 1 80 ? 11.320 9.037 2.836 1.00 85.44 80 ASP A O 1
ATOM 675 N N . GLN A 1 81 ? 9.137 9.247 3.330 1.00 84.31 81 GLN A N 1
ATOM 676 C CA . GLN A 1 81 ? 8.847 10.195 2.246 1.00 84.31 81 GLN A CA 1
ATOM 677 C C . GLN A 1 81 ? 9.728 11.449 2.347 1.00 84.31 81 GLN A C 1
ATOM 679 O O . GLN A 1 81 ? 10.343 11.859 1.363 1.00 84.31 81 GLN A O 1
ATOM 684 N N . SER A 1 82 ? 9.871 12.016 3.550 1.00 82.25 82 SER A N 1
ATOM 685 C CA . SER A 1 82 ? 10.687 13.210 3.794 1.00 82.25 82 SER A CA 1
ATOM 686 C C . SER A 1 82 ? 12.184 12.974 3.558 1.00 82.25 82 SER A C 1
ATOM 688 O O . SER A 1 82 ? 12.841 13.760 2.871 1.00 82.25 82 SER A O 1
ATOM 690 N N . LYS A 1 83 ? 12.736 11.861 4.059 1.00 79.31 83 LYS A N 1
ATOM 691 C CA . LYS A 1 83 ? 14.154 11.506 3.861 1.00 79.31 83 LYS A CA 1
ATOM 692 C C . LYS A 1 83 ? 14.486 11.227 2.397 1.00 79.31 83 LYS A C 1
ATOM 694 O O . LYS A 1 83 ? 15.604 11.495 1.954 1.00 79.31 83 LYS A O 1
ATOM 699 N N . ASN A 1 84 ? 13.515 10.715 1.647 1.00 74.31 84 ASN A N 1
ATOM 700 C CA . ASN A 1 84 ? 13.728 10.237 0.288 1.00 74.31 84 ASN A CA 1
ATOM 701 C C . ASN A 1 84 ? 13.420 11.286 -0.786 1.00 74.31 84 ASN A C 1
ATOM 703 O O . ASN A 1 84 ? 13.662 11.010 -1.957 1.00 74.31 84 ASN A O 1
ATOM 707 N N . LYS A 1 85 ? 13.032 12.515 -0.403 1.00 68.38 85 LYS A N 1
ATOM 708 C CA . LYS A 1 85 ? 12.798 13.656 -1.314 1.00 68.38 85 LYS A CA 1
ATOM 709 C C . LYS A 1 85 ? 13.933 13.920 -2.311 1.00 68.38 85 LYS A C 1
ATOM 711 O O . LYS A 1 85 ? 13.695 14.429 -3.396 1.00 68.38 85 LYS A O 1
ATOM 716 N N . THR A 1 86 ? 15.174 13.592 -1.947 1.00 61.75 86 THR A N 1
ATOM 717 C CA . THR A 1 86 ? 16.367 13.874 -2.767 1.00 61.75 86 THR A CA 1
ATOM 718 C C . THR A 1 86 ? 16.753 12.748 -3.733 1.00 61.75 86 THR A C 1
ATOM 720 O O . THR A 1 86 ? 17.757 12.874 -4.431 1.00 61.75 86 THR A O 1
ATOM 723 N N . GLY A 1 87 ? 16.011 11.632 -3.777 1.00 55.56 87 GLY A N 1
ATOM 724 C CA . GLY A 1 87 ? 16.240 10.555 -4.752 1.00 55.56 87 GLY A CA 1
ATOM 725 C C . GLY A 1 87 ? 17.569 9.796 -4.597 1.00 55.56 87 GLY A C 1
ATOM 726 O O . GLY A 1 87 ? 18.039 9.161 -5.544 1.00 55.56 87 GLY A O 1
ATOM 727 N N . ARG A 1 88 ? 18.216 9.851 -3.422 1.00 59.72 88 ARG A N 1
ATOM 728 C CA . ARG A 1 88 ? 19.474 9.123 -3.175 1.00 59.72 88 ARG A CA 1
ATOM 729 C C . ARG A 1 88 ? 19.276 7.612 -3.371 1.00 59.72 88 ARG A C 1
ATOM 731 O O . ARG A 1 88 ? 18.400 6.997 -2.771 1.00 59.72 88 ARG A O 1
ATOM 738 N N . LYS A 1 89 ? 20.146 6.997 -4.180 1.00 56.59 89 LYS A N 1
ATOM 739 C CA . LYS A 1 89 ? 20.022 5.607 -4.669 1.00 56.59 89 LYS A CA 1
ATOM 740 C C . LYS A 1 89 ? 20.176 4.499 -3.606 1.00 56.59 89 LYS A C 1
ATOM 742 O O . LYS A 1 89 ? 20.078 3.330 -3.959 1.00 56.59 89 LYS A O 1
ATOM 747 N N . CYS A 1 90 ? 20.373 4.830 -2.327 1.00 63.50 90 CYS A N 1
ATOM 748 C CA . CYS A 1 90 ? 20.680 3.854 -1.268 1.00 63.50 90 CYS A CA 1
ATOM 749 C C . CYS A 1 90 ? 19.845 4.041 0.008 1.00 63.50 90 CYS A C 1
ATOM 751 O O . CYS A 1 90 ? 20.298 3.709 1.103 1.00 63.50 90 CYS A O 1
ATOM 753 N N . ASN A 1 91 ? 18.645 4.607 -0.101 1.00 70.62 91 ASN A N 1
ATOM 754 C CA . ASN A 1 91 ? 17.828 4.847 1.080 1.00 70.62 91 ASN A CA 1
ATOM 755 C C . ASN A 1 91 ? 17.292 3.534 1.663 1.00 70.62 91 ASN A C 1
ATOM 757 O O . ASN A 1 91 ? 16.723 2.698 0.958 1.00 70.62 91 ASN A O 1
ATOM 761 N N . ARG A 1 92 ? 17.483 3.360 2.974 1.00 80.56 92 ARG A N 1
ATOM 762 C CA . ARG A 1 92 ? 16.901 2.250 3.727 1.00 80.56 92 ARG A CA 1
ATOM 763 C C . ARG A 1 92 ? 15.428 2.558 3.972 1.00 80.56 92 ARG A C 1
ATOM 765 O O . ARG A 1 92 ? 15.113 3.513 4.675 1.00 80.56 92 ARG A O 1
ATOM 772 N N . TRP A 1 93 ? 14.556 1.741 3.399 1.00 86.31 93 TRP A N 1
ATOM 773 C CA . TRP A 1 93 ? 13.112 1.852 3.569 1.00 86.31 93 TRP A CA 1
ATOM 774 C C . TRP A 1 93 ? 12.668 1.164 4.854 1.00 86.31 93 TRP A C 1
ATOM 776 O O . TRP A 1 93 ? 13.193 0.103 5.213 1.00 86.31 93 TRP A O 1
ATOM 786 N N . SER A 1 94 ? 11.696 1.758 5.543 1.00 87.75 94 SER A N 1
ATOM 787 C CA . SER A 1 94 ? 11.013 1.071 6.631 1.00 87.75 94 SER A CA 1
ATOM 788 C C . SER A 1 94 ? 10.174 -0.086 6.101 1.00 87.75 94 SER A C 1
ATOM 790 O O . SER A 1 94 ? 9.747 -0.113 4.943 1.00 87.75 94 SER A O 1
ATOM 792 N N . GLU A 1 95 ? 9.906 -1.047 6.979 1.00 84.38 95 GLU A N 1
ATOM 793 C CA . GLU A 1 95 ? 9.043 -2.175 6.648 1.00 84.38 95 GLU A CA 1
ATOM 794 C C . GLU A 1 95 ? 7.619 -1.719 6.290 1.00 84.38 95 GLU A C 1
ATOM 796 O O . GLU A 1 95 ? 7.003 -2.287 5.391 1.00 84.38 95 GLU A O 1
ATOM 801 N N . VAL A 1 96 ? 7.131 -0.649 6.926 1.00 84.19 96 VAL A N 1
ATOM 802 C CA . VAL A 1 96 ? 5.828 -0.029 6.641 1.00 84.19 96 VAL A CA 1
ATOM 803 C C . VAL A 1 96 ? 5.760 0.426 5.186 1.00 84.19 96 VAL A C 1
ATOM 805 O O . VAL A 1 96 ? 4.871 0.007 4.445 1.00 84.19 96 VAL A O 1
ATOM 808 N N . THR A 1 97 ? 6.748 1.200 4.730 1.00 86.50 97 THR A N 1
ATOM 809 C CA . THR A 1 97 ? 6.780 1.688 3.346 1.00 86.50 97 THR A CA 1
ATOM 810 C C . THR A 1 97 ? 6.927 0.551 2.339 1.00 86.50 97 THR A C 1
ATOM 812 O O . THR A 1 97 ? 6.274 0.571 1.294 1.00 86.50 97 THR A O 1
ATOM 815 N N . ILE A 1 98 ? 7.730 -0.474 2.646 1.00 86.75 98 ILE A N 1
ATOM 816 C CA . ILE A 1 98 ? 7.838 -1.672 1.800 1.00 86.75 98 ILE A CA 1
ATOM 817 C C . ILE A 1 98 ? 6.480 -2.369 1.677 1.00 86.75 98 ILE A C 1
ATOM 819 O O . ILE A 1 98 ? 6.060 -2.678 0.564 1.00 86.75 98 ILE A O 1
ATOM 823 N N . ARG A 1 99 ? 5.764 -2.572 2.787 1.00 82.88 99 ARG A N 1
ATOM 824 C CA . ARG A 1 99 ? 4.441 -3.216 2.794 1.00 82.88 99 ARG A CA 1
ATOM 825 C C . ARG A 1 99 ? 3.401 -2.415 2.015 1.00 82.88 99 ARG A C 1
ATOM 827 O O . ARG A 1 99 ? 2.680 -3.008 1.219 1.00 82.88 99 ARG A O 1
ATOM 834 N N . ILE A 1 100 ? 3.360 -1.093 2.191 1.00 83.31 100 ILE A N 1
ATOM 835 C CA . ILE A 1 100 ? 2.463 -0.213 1.426 1.00 83.31 100 ILE A CA 1
ATOM 836 C C . ILE A 1 100 ? 2.762 -0.331 -0.067 1.00 83.31 100 ILE A C 1
ATOM 838 O O . ILE A 1 100 ? 1.866 -0.554 -0.875 1.00 83.31 100 ILE A O 1
ATOM 842 N N . THR A 1 101 ? 4.039 -0.257 -0.434 1.00 87.25 101 THR A N 1
ATOM 843 C CA . THR A 1 101 ? 4.462 -0.330 -1.836 1.00 87.25 101 THR A CA 1
ATOM 844 C C . THR A 1 101 ? 4.136 -1.688 -2.456 1.00 87.25 101 THR A C 1
ATOM 846 O O . THR A 1 101 ? 3.679 -1.744 -3.594 1.00 87.25 101 THR A O 1
ATOM 849 N N . LEU A 1 102 ? 4.328 -2.782 -1.712 1.00 81.62 102 LEU A N 1
ATOM 850 C CA . LEU A 1 102 ? 3.933 -4.123 -2.144 1.00 81.62 102 LEU A CA 1
ATOM 851 C C . LEU A 1 102 ? 2.423 -4.238 -2.336 1.00 81.62 102 LEU A C 1
ATOM 853 O O . LEU A 1 102 ? 2.000 -4.841 -3.314 1.00 81.62 102 LEU A O 1
ATOM 857 N N . ALA A 1 103 ? 1.620 -3.661 -1.441 1.00 78.88 103 ALA A N 1
ATOM 858 C CA . ALA A 1 103 ? 0.169 -3.662 -1.583 1.00 78.88 103 ALA A CA 1
ATOM 859 C C . ALA A 1 103 ? -0.256 -2.919 -2.857 1.00 78.88 103 ALA A C 1
ATOM 861 O O . ALA A 1 103 ? -0.988 -3.475 -3.672 1.00 78.88 103 ALA A O 1
ATOM 862 N N . VAL A 1 104 ? 0.272 -1.711 -3.082 1.00 81.62 104 VAL A N 1
ATOM 863 C CA . VAL A 1 104 ? 0.013 -0.944 -4.312 1.00 81.62 104 VAL A CA 1
ATOM 864 C C . VAL A 1 104 ? 0.425 -1.747 -5.545 1.00 81.62 104 VAL A C 1
ATOM 866 O O . VAL A 1 104 ? -0.366 -1.885 -6.472 1.00 81.62 104 VAL A O 1
ATOM 869 N N . TYR A 1 105 ? 1.625 -2.333 -5.538 1.00 81.56 105 TYR A N 1
ATOM 870 C CA . TYR A 1 105 ? 2.116 -3.142 -6.651 1.00 81.56 105 TYR A CA 1
ATOM 871 C C . TYR A 1 105 ? 1.249 -4.381 -6.905 1.00 81.56 105 TYR A C 1
ATOM 873 O O . TYR A 1 105 ? 0.937 -4.668 -8.051 1.00 81.56 105 TYR A O 1
ATOM 881 N N . ALA A 1 106 ? 0.834 -5.104 -5.864 1.00 76.12 106 ALA A N 1
ATOM 882 C CA . ALA A 1 106 ? 0.015 -6.307 -5.999 1.00 76.12 106 ALA A CA 1
ATOM 883 C C . ALA A 1 106 ? -1.399 -6.006 -6.522 1.00 76.12 106 ALA A C 1
ATOM 885 O O . ALA A 1 106 ? -1.965 -6.819 -7.249 1.00 76.12 106 ALA A O 1
ATOM 886 N N . HIS A 1 107 ? -1.963 -4.849 -6.167 1.00 77.19 107 HIS A N 1
ATOM 887 C CA . HIS A 1 107 ? -3.292 -4.433 -6.618 1.00 77.19 107 HIS A CA 1
ATOM 888 C C . HIS A 1 107 ? -3.277 -3.778 -8.002 1.00 77.19 107 HIS A C 1
ATOM 890 O O . HIS A 1 107 ? -4.170 -4.027 -8.808 1.00 77.19 107 HIS A O 1
ATOM 896 N N . SER A 1 108 ? -2.284 -2.932 -8.280 1.00 80.06 108 SER A N 1
ATOM 897 C CA . SER A 1 108 ? -2.127 -2.255 -9.566 1.00 80.06 108 SER A CA 1
ATOM 898 C C . SER A 1 108 ? -0.650 -1.978 -9.853 1.00 80.06 108 SER A C 1
ATOM 900 O O . SER A 1 108 ? -0.112 -0.926 -9.497 1.00 80.06 108 SER A O 1
ATOM 902 N N . PRO A 1 109 ? 0.032 -2.897 -10.547 1.00 81.25 109 PRO A N 1
ATOM 903 C CA . PRO A 1 109 ? 1.418 -2.698 -10.952 1.00 81.25 109 PRO A CA 1
ATOM 904 C C . PRO A 1 109 ? 1.604 -1.509 -11.903 1.00 81.25 109 PRO A C 1
ATOM 906 O O . PRO A 1 109 ? 2.602 -0.798 -11.809 1.00 81.25 109 PRO A O 1
ATOM 909 N N . ALA A 1 110 ? 0.631 -1.278 -12.793 1.00 78.81 110 ALA A N 1
ATOM 910 C CA . ALA A 1 110 ? 0.606 -0.106 -13.665 1.00 78.81 110 ALA A CA 1
ATOM 911 C C . ALA A 1 110 ? 0.447 1.183 -12.843 1.00 78.81 110 ALA A C 1
ATOM 913 O O . ALA A 1 110 ? 1.144 2.162 -13.095 1.00 78.81 110 ALA A O 1
ATOM 914 N N . GLY A 1 111 ? -0.397 1.154 -11.804 1.00 81.88 111 GLY A N 1
ATOM 915 C CA . GLY A 1 111 ? -0.518 2.243 -10.837 1.00 81.88 111 GLY A CA 1
ATOM 916 C C . GLY A 1 111 ? 0.788 2.497 -10.085 1.00 81.88 111 GLY A C 1
ATOM 917 O O . GLY A 1 111 ? 1.211 3.641 -9.970 1.00 81.88 111 GLY A O 1
ATOM 918 N N . TYR A 1 112 ? 1.488 1.448 -9.643 1.00 84.81 112 TYR A N 1
ATOM 919 C CA . TYR A 1 112 ? 2.815 1.583 -9.034 1.00 84.81 112 TYR A CA 1
ATOM 920 C C . TYR A 1 112 ? 3.820 2.265 -9.977 1.00 84.81 112 TYR A C 1
ATOM 922 O O . TYR A 1 112 ? 4.527 3.180 -9.552 1.00 84.81 112 TYR A O 1
ATOM 930 N N . ASP A 1 113 ? 3.887 1.846 -11.244 1.00 83.50 113 ASP A N 1
ATOM 931 C CA . ASP A 1 113 ? 4.804 2.446 -12.218 1.00 83.50 113 ASP A CA 1
ATOM 932 C C . ASP A 1 113 ? 4.451 3.915 -12.478 1.00 83.50 113 ASP A C 1
ATOM 934 O O . ASP A 1 113 ? 5.347 4.760 -12.488 1.00 83.50 113 ASP A O 1
ATOM 938 N N . ALA A 1 114 ? 3.159 4.234 -12.606 1.00 84.12 114 ALA A N 1
ATOM 939 C CA . ALA A 1 114 ? 2.674 5.599 -12.772 1.00 84.12 114 ALA A CA 1
ATOM 940 C C . ALA A 1 114 ? 3.052 6.477 -11.569 1.00 84.12 114 ALA A C 1
ATOM 942 O O . ALA A 1 114 ? 3.722 7.492 -11.752 1.00 84.12 114 ALA A O 1
ATOM 943 N N . LEU A 1 115 ? 2.736 6.043 -10.343 1.00 82.62 115 LEU A N 1
ATOM 944 C CA . LEU A 1 115 ? 3.051 6.759 -9.097 1.00 82.62 115 LEU A CA 1
ATOM 945 C C . LEU A 1 115 ? 4.552 6.969 -8.893 1.00 82.62 115 LEU A C 1
ATOM 947 O O . LEU A 1 115 ? 4.986 7.991 -8.364 1.00 82.62 115 LEU A O 1
ATOM 951 N N . LYS A 1 116 ? 5.358 5.995 -9.310 1.00 82.81 116 LYS A N 1
ATOM 952 C CA . LYS A 1 116 ? 6.809 6.097 -9.235 1.00 82.81 116 LYS A CA 1
ATOM 953 C C . LYS A 1 116 ? 7.378 7.025 -10.308 1.00 82.81 116 LYS A C 1
ATOM 955 O O . LYS A 1 116 ? 8.317 7.766 -10.031 1.00 82.81 116 LYS A O 1
ATOM 960 N N . SER A 1 117 ? 6.847 6.961 -11.527 1.00 81.62 117 SER A N 1
ATOM 961 C CA . SER A 1 117 ? 7.291 7.788 -12.656 1.00 81.62 117 SER A CA 1
ATOM 962 C C . SER A 1 117 ? 6.893 9.257 -12.504 1.00 81.62 117 SER A C 1
ATOM 964 O O . SER A 1 117 ? 7.661 10.131 -12.897 1.00 81.62 117 SER A O 1
ATOM 966 N N . SER A 1 118 ? 5.753 9.533 -11.863 1.00 75.62 118 SER A N 1
ATOM 967 C CA . SER A 1 118 ? 5.284 10.891 -11.574 1.00 75.62 118 SER A CA 1
ATOM 968 C C . SER A 1 118 ? 6.106 11.595 -10.493 1.00 75.62 118 SER A C 1
ATOM 970 O O . SER A 1 118 ? 5.992 12.806 -10.333 1.00 75.62 118 SER A O 1
ATOM 972 N N . ASN A 1 119 ? 6.945 10.858 -9.752 1.00 71.12 119 ASN A N 1
ATOM 973 C CA . ASN A 1 119 ? 7.800 11.359 -8.669 1.00 71.12 119 ASN A CA 1
ATOM 974 C C . ASN A 1 119 ? 7.039 12.087 -7.537 1.00 71.12 119 ASN A C 1
ATOM 976 O O . ASN A 1 119 ? 7.652 12.720 -6.679 1.00 7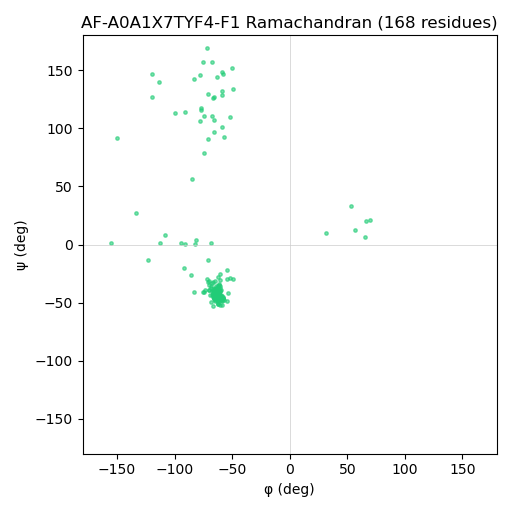1.12 119 ASN A O 1
ATOM 980 N N . ILE A 1 120 ? 5.710 11.954 -7.520 1.00 72.81 120 ILE A N 1
ATOM 981 C CA . ILE A 1 120 ? 4.802 12.467 -6.490 1.00 72.81 120 ILE A CA 1
ATOM 982 C C . ILE A 1 120 ? 5.039 11.728 -5.170 1.00 72.81 120 ILE A C 1
ATOM 984 O O . ILE A 1 120 ? 5.036 12.321 -4.093 1.00 72.81 120 ILE A O 1
ATOM 988 N N . LEU A 1 121 ? 5.252 10.414 -5.266 1.00 76.31 121 LEU A N 1
ATOM 989 C CA . LEU A 1 121 ? 5.476 9.517 -4.143 1.00 76.31 121 LEU A CA 1
ATOM 990 C C . LEU A 1 121 ? 6.845 8.865 -4.283 1.00 76.31 121 LEU A C 1
ATOM 992 O O . LEU A 1 121 ? 7.168 8.247 -5.299 1.00 76.31 121 LEU A O 1
ATOM 996 N N . GLN A 1 122 ? 7.655 8.966 -3.233 1.00 83.19 122 GLN A N 1
ATOM 997 C CA . GLN A 1 122 ? 8.939 8.285 -3.190 1.00 83.19 122 GLN A CA 1
ATOM 998 C C . GLN A 1 122 ? 8.682 6.813 -2.867 1.00 83.19 122 GLN A C 1
ATOM 1000 O O . GLN A 1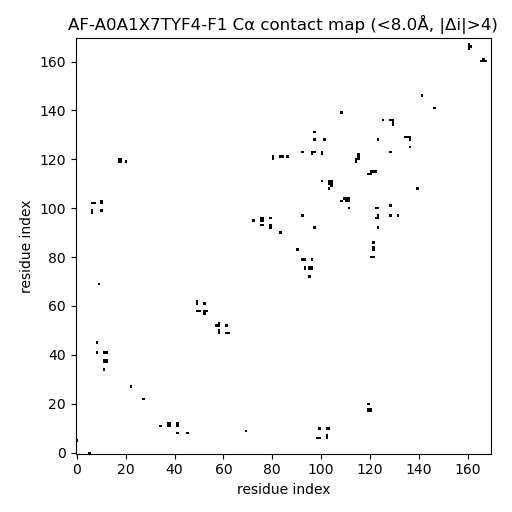 122 ? 8.355 6.464 -1.731 1.00 83.19 122 GLN A O 1
ATOM 1005 N N . LEU A 1 123 ? 8.820 5.948 -3.875 1.00 86.25 123 LEU A N 1
ATOM 1006 C CA . LEU A 1 123 ? 8.564 4.514 -3.751 1.00 86.25 123 LEU A CA 1
ATOM 1007 C C . LEU A 1 123 ? 9.850 3.676 -3.920 1.00 86.25 123 LEU A C 1
ATOM 1009 O O . LEU A 1 123 ? 10.657 3.947 -4.819 1.00 86.25 123 LEU A O 1
ATOM 1013 N N . PRO A 1 124 ? 10.032 2.609 -3.112 1.00 87.88 124 PRO A N 1
ATOM 1014 C CA . PRO A 1 124 ? 11.078 1.609 -3.295 1.00 87.88 124 PRO A CA 1
ATOM 1015 C C . PRO A 1 124 ? 11.127 1.064 -4.722 1.00 87.88 124 PRO A C 1
ATOM 1017 O O . PRO A 1 124 ? 10.121 0.999 -5.430 1.00 87.88 124 PRO A O 1
ATOM 1020 N N . SER A 1 125 ? 12.308 0.627 -5.161 1.00 86.56 125 SER A N 1
ATOM 1021 C CA . SER A 1 125 ? 12.464 0.014 -6.482 1.00 86.56 125 SER A CA 1
ATOM 1022 C C . SER A 1 125 ? 11.939 -1.414 -6.551 1.00 86.56 125 SER A C 1
ATOM 1024 O O . SER A 1 125 ? 11.911 -2.097 -5.536 1.00 86.56 125 SER A O 1
ATOM 1026 N N . ARG A 1 126 ? 11.588 -1.898 -7.752 1.00 84.75 126 ARG A N 1
ATOM 1027 C CA . ARG A 1 126 ? 11.210 -3.307 -7.955 1.00 84.75 126 ARG A CA 1
ATOM 1028 C C . ARG A 1 126 ? 12.282 -4.264 -7.438 1.00 84.75 126 ARG A C 1
ATOM 1030 O O . ARG A 1 126 ? 11.947 -5.220 -6.756 1.00 84.75 126 ARG A O 1
ATOM 1037 N N . SER A 1 127 ? 13.557 -3.953 -7.684 1.00 82.75 127 SER A N 1
ATOM 1038 C CA . SER A 1 127 ? 14.685 -4.713 -7.133 1.00 82.75 127 SER A CA 1
ATOM 1039 C C . SER A 1 127 ? 14.674 -4.702 -5.601 1.00 82.75 127 SER A C 1
ATOM 1041 O O . SER A 1 127 ? 14.815 -5.749 -4.982 1.00 82.75 127 SER A O 1
ATOM 1043 N N . THR A 1 128 ? 14.407 -3.551 -4.976 1.00 85.38 128 THR A N 1
ATOM 1044 C CA . THR A 1 128 ? 14.244 -3.459 -3.517 1.00 85.38 128 THR A CA 1
ATOM 1045 C C . THR A 1 128 ? 13.086 -4.330 -3.028 1.00 85.38 128 THR A C 1
ATOM 1047 O O . THR A 1 128 ? 13.247 -5.066 -2.064 1.00 85.38 128 THR A O 1
ATOM 1050 N N . LEU A 1 129 ? 11.931 -4.293 -3.695 1.00 84.88 129 LEU A N 1
ATOM 1051 C CA . LEU A 1 129 ? 10.771 -5.102 -3.314 1.00 84.88 129 LEU A CA 1
ATOM 1052 C C . LEU A 1 129 ? 11.044 -6.610 -3.470 1.00 84.88 129 LEU A C 1
ATOM 1054 O O . LEU A 1 129 ? 10.644 -7.394 -2.611 1.00 84.88 129 LEU A O 1
ATOM 1058 N N . GLN A 1 130 ? 11.773 -7.015 -4.513 1.00 83.56 130 GLN A N 1
ATOM 1059 C CA . GLN A 1 130 ? 12.225 -8.397 -4.715 1.00 83.56 130 GLN A CA 1
ATOM 1060 C C . GLN A 1 130 ? 13.167 -8.852 -3.593 1.00 83.56 130 GLN A C 1
ATOM 1062 O O . GLN A 1 130 ? 12.964 -9.921 -3.022 1.00 83.56 130 GLN A O 1
ATOM 1067 N N . SER A 1 131 ? 14.132 -8.017 -3.191 1.00 80.94 131 SER A N 1
ATOM 1068 C CA . SER A 1 131 ? 15.036 -8.335 -2.076 1.00 80.94 131 SER A CA 1
ATOM 1069 C C . SER A 1 131 ? 14.306 -8.539 -0.744 1.00 80.94 131 SER A C 1
ATOM 1071 O O . SER A 1 131 ? 14.766 -9.319 0.083 1.00 80.94 131 SER A O 1
ATOM 1073 N N . TYR A 1 132 ? 13.176 -7.857 -0.528 1.00 77.94 132 TYR A N 1
ATOM 1074 C CA . TYR A 1 132 ? 12.371 -7.995 0.694 1.00 77.94 132 TYR A CA 1
ATOM 1075 C C . TYR A 1 132 ? 11.370 -9.154 0.646 1.00 77.94 132 TYR A C 1
ATOM 1077 O O . TYR A 1 132 ? 10.993 -9.672 1.693 1.00 77.94 132 TYR A O 1
ATOM 1085 N N . THR A 1 133 ? 10.922 -9.556 -0.542 1.00 75.69 133 THR A N 1
ATOM 1086 C CA . THR A 1 133 ? 9.970 -10.668 -0.707 1.00 75.69 133 THR A CA 1
ATOM 1087 C C . THR A 1 133 ? 10.662 -12.012 -0.908 1.00 75.69 133 THR A C 1
ATOM 1089 O O . THR A 1 133 ? 10.036 -13.046 -0.699 1.00 75.69 133 THR A O 1
ATOM 1092 N N . GLY A 1 134 ? 11.936 -12.019 -1.315 1.00 66.88 134 GLY A N 1
ATOM 1093 C CA . GLY A 1 134 ? 12.662 -13.241 -1.675 1.00 66.88 134 GLY A CA 1
ATOM 1094 C C . GLY A 1 134 ? 12.094 -13.946 -2.914 1.00 66.88 134 GLY A C 1
ATOM 1095 O O . GLY A 1 134 ? 12.542 -15.037 -3.252 1.00 66.88 134 GLY A O 1
ATOM 1096 N N . ALA A 1 135 ? 11.120 -13.331 -3.591 1.00 61.75 135 ALA A N 1
ATOM 1097 C CA . ALA A 1 135 ? 10.422 -13.864 -4.748 1.00 61.75 135 ALA A CA 1
ATOM 1098 C C . ALA A 1 135 ? 10.627 -12.941 -5.954 1.00 61.75 135 ALA A C 1
ATOM 1100 O O . ALA A 1 135 ? 10.698 -11.714 -5.825 1.00 61.75 135 ALA A O 1
ATOM 1101 N N . PHE A 1 136 ? 10.689 -13.527 -7.150 1.00 59.25 136 PHE A N 1
ATOM 1102 C CA . PHE A 1 136 ? 10.641 -12.743 -8.376 1.00 59.25 136 PHE A CA 1
ATOM 1103 C C . PHE A 1 136 ? 9.251 -12.117 -8.498 1.00 59.25 136 PHE A C 1
ATOM 1105 O O . PHE A 1 136 ? 8.258 -12.801 -8.726 1.00 59.25 136 PHE A O 1
ATOM 1112 N N . LEU A 1 137 ? 9.176 -10.793 -8.345 1.00 58.19 137 LEU A N 1
ATOM 1113 C CA . LEU A 1 137 ? 7.997 -10.029 -8.741 1.00 58.19 137 LEU A CA 1
ATOM 1114 C C . LEU A 1 137 ? 7.877 -10.134 -10.263 1.00 58.19 137 LEU A C 1
ATOM 1116 O O . LEU A 1 137 ? 8.595 -9.446 -10.994 1.00 58.19 137 LEU A O 1
ATOM 1120 N N . HIS A 1 138 ? 7.050 -11.069 -10.728 1.00 56.81 138 HIS A N 1
ATOM 1121 C CA . HIS A 1 138 ? 6.785 -11.265 -12.145 1.00 56.81 138 HIS A CA 1
ATOM 1122 C C . HIS A 1 138 ? 6.109 -10.020 -12.723 1.00 56.81 138 HIS A C 1
ATOM 1124 O O . HIS A 1 138 ? 5.305 -9.366 -12.057 1.00 56.81 138 HIS A O 1
ATOM 1130 N N . GLN A 1 139 ? 6.433 -9.679 -13.975 1.00 50.69 139 GLN A N 1
ATOM 1131 C CA . GLN A 1 139 ? 5.673 -8.654 -14.682 1.00 50.69 139 GLN A CA 1
ATOM 1132 C C . GLN A 1 139 ? 4.196 -9.063 -14.745 1.00 50.69 139 GLN A C 1
ATOM 1134 O O . GLN A 1 139 ? 3.898 -10.252 -14.896 1.00 50.69 139 GLN A O 1
ATOM 1139 N N . PRO A 1 140 ? 3.261 -8.106 -14.703 1.00 46.72 140 PRO A N 1
ATOM 1140 C CA . PRO A 1 140 ? 1.841 -8.388 -14.590 1.00 46.72 140 PRO A CA 1
ATOM 1141 C C . PRO A 1 140 ? 1.239 -8.646 -15.962 1.00 46.72 140 PRO A C 1
ATOM 1143 O O . PRO A 1 140 ? 0.341 -7.953 -16.391 1.00 46.72 140 PRO A O 1
ATOM 1146 N N . HIS A 1 141 ? 1.814 -9.619 -16.654 1.00 46.69 141 HIS A N 1
ATOM 1147 C CA . HIS A 1 141 ? 1.306 -10.302 -17.842 1.00 46.69 141 HIS A CA 1
ATOM 1148 C C . HIS A 1 141 ? 1.925 -11.710 -17.953 1.00 46.69 141 HIS A C 1
ATOM 1150 O O . HIS A 1 141 ? 1.635 -12.435 -18.902 1.00 46.69 141 HIS A O 1
ATOM 1156 N N . ALA A 1 142 ? 2.771 -12.128 -16.998 1.00 47.47 142 ALA A N 1
ATOM 1157 C CA . ALA A 1 142 ? 3.178 -13.518 -16.870 1.00 47.47 142 ALA A CA 1
ATOM 1158 C C . ALA A 1 142 ? 1.996 -14.294 -16.283 1.00 47.47 142 ALA A C 1
ATOM 1160 O O . ALA A 1 142 ? 1.917 -14.535 -15.079 1.00 47.47 142 ALA A O 1
ATOM 1161 N N . ASN A 1 143 ? 1.031 -14.606 -17.150 1.00 51.12 143 ASN A N 1
ATOM 1162 C CA . ASN A 1 143 ? 0.030 -15.614 -16.862 1.00 51.12 143 ASN A CA 1
ATOM 1163 C C . ASN A 1 143 ? 0.783 -16.860 -16.363 1.00 51.12 143 ASN A C 1
ATOM 1165 O O . ASN A 1 143 ? 1.792 -17.253 -16.950 1.00 51.12 143 ASN A O 1
ATOM 1169 N N . HIS A 1 144 ? 0.324 -17.467 -15.274 1.00 55.69 144 HIS A N 1
ATOM 1170 C CA . HIS A 1 144 ? 0.895 -18.716 -14.779 1.00 55.69 144 HIS A CA 1
ATOM 1171 C C . HIS A 1 144 ? 0.892 -19.793 -15.883 1.00 55.69 144 HIS A C 1
ATOM 1173 O O . HIS A 1 144 ? 1.816 -20.607 -15.965 1.00 55.69 144 HIS A O 1
ATOM 1179 N N . ASP A 1 145 ? -0.082 -19.708 -16.797 1.00 56.84 145 ASP A N 1
ATOM 1180 C CA . ASP A 1 145 ? -0.141 -20.516 -18.011 1.00 56.84 145 ASP A CA 1
ATOM 1181 C C . ASP A 1 145 ? 1.007 -20.184 -18.978 1.00 56.84 145 ASP A C 1
ATOM 1183 O O . ASP A 1 145 ? 1.609 -21.101 -19.525 1.00 56.84 145 ASP A O 1
ATOM 1187 N N . SER A 1 146 ? 1.403 -18.911 -19.131 1.00 61.19 146 SER A N 1
ATOM 1188 C CA . SER A 1 146 ? 2.507 -18.526 -20.027 1.00 61.19 146 SER A CA 1
ATOM 1189 C C . SER A 1 146 ? 3.876 -18.934 -19.489 1.00 61.19 146 SER A C 1
ATOM 1191 O O . SER A 1 146 ? 4.759 -19.263 -20.277 1.00 61.19 146 SER A O 1
ATOM 1193 N N . ILE A 1 147 ? 4.049 -19.000 -18.164 1.00 60.59 147 ILE A N 1
ATOM 1194 C CA . ILE A 1 147 ? 5.253 -19.590 -17.563 1.00 60.59 147 ILE A CA 1
ATOM 1195 C C . ILE A 1 147 ? 5.296 -21.087 -17.879 1.00 60.59 147 ILE A C 1
ATOM 1197 O O . ILE A 1 147 ? 6.328 -21.593 -18.317 1.00 60.59 147 ILE A O 1
ATOM 1201 N N . SER A 1 148 ? 4.175 -21.794 -17.704 1.00 67.31 148 SER A N 1
ATOM 1202 C CA . SER A 1 148 ? 4.100 -23.225 -18.018 1.00 67.31 148 SER A CA 1
ATOM 1203 C C . SER A 1 148 ? 4.333 -23.505 -19.506 1.00 67.31 148 SER A C 1
ATOM 1205 O O . SER A 1 148 ? 5.038 -24.450 -19.854 1.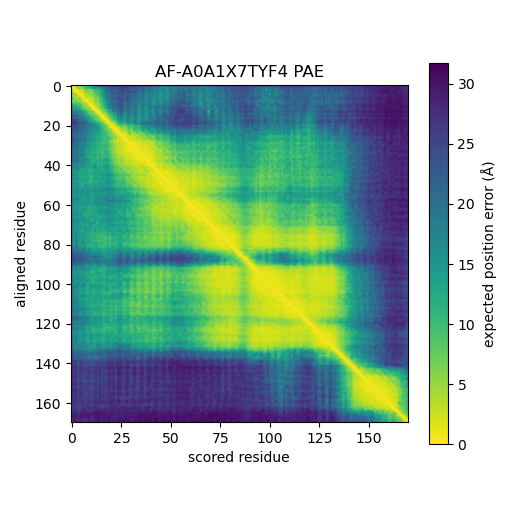00 67.31 148 SER A O 1
ATOM 1207 N N . GLU A 1 149 ? 3.833 -22.633 -20.380 1.00 68.88 149 GLU A N 1
ATOM 1208 C CA . GLU A 1 149 ? 3.968 -22.744 -21.827 1.00 68.88 149 GLU A CA 1
ATOM 1209 C C . GLU A 1 149 ? 5.386 -22.406 -22.298 1.00 68.88 149 GLU A C 1
ATOM 1211 O O . GLU A 1 149 ? 5.934 -23.121 -23.132 1.00 68.88 149 GLU A O 1
ATOM 1216 N N . GLN A 1 150 ? 6.043 -21.403 -21.709 1.00 65.44 150 GLN A N 1
ATOM 1217 C CA . GLN A 1 150 ? 7.456 -21.110 -21.976 1.00 65.44 150 GLN A CA 1
ATOM 1218 C C . GLN A 1 150 ? 8.378 -22.232 -21.490 1.00 65.44 150 GLN A C 1
ATOM 1220 O O . GLN A 1 150 ? 9.322 -22.598 -22.191 1.00 65.44 150 GLN A O 1
ATOM 1225 N N . VAL A 1 151 ? 8.093 -22.824 -20.325 1.00 76.75 151 VAL A N 1
ATOM 1226 C CA . VAL A 1 151 ? 8.824 -24.001 -19.832 1.00 76.75 151 VAL A CA 1
ATOM 1227 C C . VAL A 1 151 ? 8.600 -25.194 -20.763 1.00 76.75 151 VAL A C 1
ATOM 1229 O O . VAL A 1 151 ? 9.562 -25.867 -21.129 1.00 76.75 151 VAL A O 1
ATOM 1232 N N . ALA A 1 152 ? 7.364 -25.430 -21.209 1.00 79.12 152 ALA A N 1
ATOM 1233 C CA . ALA A 1 152 ? 7.052 -26.491 -22.160 1.00 79.12 152 ALA A CA 1
ATOM 1234 C C . ALA A 1 152 ? 7.764 -26.284 -23.507 1.00 79.12 152 ALA A C 1
ATOM 1236 O O . ALA A 1 152 ? 8.379 -27.219 -24.017 1.00 79.12 152 ALA A O 1
ATOM 1237 N N . GLN A 1 153 ? 7.753 -25.063 -24.051 1.00 76.25 153 GLN A N 1
ATOM 1238 C CA . GLN A 1 153 ? 8.457 -24.708 -25.287 1.00 76.25 153 GLN A CA 1
ATOM 1239 C C . GLN A 1 153 ? 9.972 -24.884 -25.155 1.00 76.25 153 GLN A C 1
ATOM 1241 O O . GLN A 1 153 ? 10.605 -25.426 -26.060 1.00 76.25 153 GLN A O 1
ATOM 1246 N N . TYR A 1 154 ? 10.555 -24.492 -24.020 1.00 79.25 154 TYR A N 1
ATOM 1247 C CA . TYR A 1 154 ? 11.976 -24.698 -23.749 1.00 79.25 154 TYR A CA 1
ATOM 1248 C C . TYR A 1 154 ? 12.333 -26.190 -23.679 1.00 79.25 154 TYR A C 1
ATOM 1250 O O . TYR A 1 154 ? 13.286 -26.622 -24.327 1.00 79.25 154 TYR A O 1
ATOM 1258 N N . LEU A 1 155 ? 11.538 -27.001 -22.972 1.00 85.81 155 LEU A N 1
ATOM 1259 C CA . LEU A 1 155 ? 11.735 -28.453 -22.897 1.00 85.81 155 LEU A CA 1
ATOM 1260 C C . LEU A 1 155 ? 11.610 -29.126 -24.273 1.00 85.81 155 LEU A C 1
ATOM 1262 O O . LEU A 1 155 ? 12.422 -29.994 -24.606 1.00 85.81 155 LEU A O 1
ATOM 1266 N N . LEU A 1 156 ? 10.641 -28.701 -25.092 1.00 82.94 156 LEU A N 1
ATOM 1267 C CA . LEU A 1 156 ? 10.473 -29.183 -26.466 1.00 82.94 156 LEU A CA 1
ATOM 1268 C C . LEU A 1 156 ? 11.682 -28.828 -27.339 1.00 82.94 156 LEU A C 1
ATOM 1270 O O . LEU A 1 156 ? 12.207 -29.687 -28.047 1.00 82.94 156 LEU A O 1
ATOM 1274 N N . HIS A 1 157 ? 12.158 -27.586 -27.241 1.00 78.94 157 HIS A N 1
ATOM 1275 C CA . HIS A 1 157 ? 13.340 -27.112 -27.952 1.00 78.94 157 HIS A CA 1
ATOM 1276 C C . HIS A 1 157 ? 14.606 -27.881 -27.532 1.00 78.94 157 HIS A C 1
ATOM 1278 O O . HIS A 1 157 ? 15.390 -28.295 -28.387 1.00 78.94 157 HIS A O 1
ATOM 1284 N N . CYS A 1 158 ? 14.795 -28.157 -26.237 1.00 79.25 158 CYS A N 1
ATOM 1285 C CA . CYS A 1 158 ? 15.886 -29.006 -25.749 1.00 79.25 158 CYS A CA 1
ATOM 1286 C C . CYS A 1 158 ? 15.809 -30.429 -26.323 1.00 79.25 158 CYS A C 1
ATOM 1288 O O . CYS A 1 158 ? 16.834 -31.004 -26.692 1.00 79.25 158 CYS A O 1
ATOM 1290 N N . HIS A 1 159 ? 14.604 -30.997 -26.433 1.00 79.12 159 HIS A N 1
ATOM 1291 C CA . HIS A 1 159 ? 14.409 -32.323 -27.017 1.00 79.12 159 HIS A CA 1
ATOM 1292 C C . HIS A 1 159 ? 14.709 -32.341 -28.524 1.00 79.12 159 HIS A C 1
ATOM 1294 O O . HIS A 1 159 ? 15.427 -33.224 -28.991 1.00 79.12 159 HIS A O 1
ATOM 1300 N N . GLN A 1 160 ? 14.243 -31.337 -29.272 1.00 77.00 160 GLN A N 1
ATOM 1301 C CA . GLN A 1 160 ? 14.550 -31.178 -30.700 1.00 77.00 160 GLN A CA 1
ATOM 1302 C C . GLN A 1 160 ? 16.051 -31.000 -30.945 1.00 77.00 160 GLN A C 1
ATOM 1304 O O . GLN A 1 160 ? 16.615 -31.670 -31.805 1.00 77.00 160 GLN A O 1
ATOM 1309 N N . ARG A 1 161 ? 16.746 -30.202 -30.126 1.00 71.44 161 ARG A N 1
ATOM 1310 C CA . ARG A 1 161 ? 18.207 -30.057 -30.220 1.00 71.44 161 ARG A CA 1
ATOM 1311 C C . ARG A 1 161 ? 18.974 -31.354 -29.962 1.00 71.44 161 ARG A C 1
ATOM 1313 O O . ARG A 1 161 ? 19.981 -31.594 -30.628 1.00 71.44 161 ARG A O 1
ATOM 1320 N N . LYS A 1 162 ? 18.490 -32.196 -29.041 1.00 74.81 162 LYS A N 1
ATOM 1321 C CA . LYS A 1 162 ? 19.051 -33.536 -28.791 1.00 74.81 162 LYS A CA 1
ATOM 1322 C C . LYS A 1 162 ? 18.844 -34.474 -29.978 1.00 74.81 162 LYS A C 1
ATOM 1324 O O . LYS A 1 162 ? 19.754 -35.229 -30.304 1.00 74.81 162 LYS A O 1
ATOM 1329 N N . GLN A 1 163 ? 17.695 -34.399 -30.650 1.00 71.94 163 GLN A N 1
ATOM 1330 C CA . GLN A 1 163 ? 17.438 -35.167 -31.873 1.00 71.94 163 GLN A CA 1
ATOM 1331 C C . GLN A 1 163 ? 18.275 -34.678 -33.067 1.00 71.94 163 GLN A C 1
ATOM 1333 O O . GLN A 1 163 ? 18.679 -35.480 -33.902 1.00 71.94 163 GLN A O 1
ATOM 1338 N N . GLU A 1 164 ? 18.590 -33.382 -33.122 1.00 75.69 164 GLU A N 1
ATOM 1339 C CA . GLU A 1 164 ? 19.448 -32.777 -34.149 1.00 75.69 164 GLU A CA 1
ATOM 1340 C C . GLU A 1 164 ? 20.961 -32.929 -33.883 1.00 75.69 164 GLU A C 1
ATOM 1342 O O . GLU A 1 164 ? 21.771 -32.431 -34.665 1.00 75.69 164 GLU A O 1
ATOM 1347 N N . GLY A 1 165 ? 21.365 -33.590 -32.790 1.00 68.38 165 GLY A N 1
ATOM 1348 C CA . GLY A 1 165 ? 22.774 -33.860 -32.473 1.00 68.38 165 GLY A CA 1
ATOM 1349 C C . GLY A 1 165 ? 23.604 -32.629 -32.085 1.00 68.38 165 GLY A C 1
ATOM 1350 O O . GLY A 1 165 ? 24.828 -32.664 -32.191 1.00 68.38 165 GLY A O 1
ATOM 1351 N N . LYS A 1 166 ? 22.970 -31.529 -31.651 1.00 60.22 166 LYS A N 1
ATOM 1352 C CA . LYS A 1 166 ? 23.662 -30.290 -31.251 1.00 60.22 166 LYS A CA 1
ATOM 1353 C C . LYS A 1 166 ? 23.791 -30.220 -29.728 1.00 60.22 166 LYS A C 1
ATOM 1355 O O . LYS A 1 166 ? 22.781 -30.048 -29.044 1.00 60.22 166 LYS A O 1
ATOM 1360 N N . GLU A 1 167 ? 25.017 -30.295 -29.208 1.00 61.56 167 GLU A N 1
ATOM 1361 C CA . GLU A 1 167 ? 25.296 -30.218 -27.765 1.00 61.56 167 GLU A CA 1
ATOM 1362 C C . GLU A 1 167 ? 24.801 -28.906 -27.130 1.00 61.56 167 GLU A C 1
ATOM 1364 O O . GLU A 1 167 ? 24.705 -27.861 -27.784 1.00 61.56 167 GLU A O 1
ATOM 1369 N N . GLU A 1 168 ? 24.406 -28.993 -25.858 1.00 52.47 168 GLU A N 1
ATOM 1370 C CA . GLU A 1 168 ? 23.884 -27.885 -25.053 1.00 52.47 168 GLU A CA 1
ATOM 1371 C C . GLU A 1 168 ? 25.002 -26.856 -24.804 1.00 52.47 168 GLU A C 1
ATOM 1373 O O . GLU A 1 168 ? 26.078 -27.204 -24.324 1.00 52.47 168 GLU A O 1
ATOM 1378 N N . SER A 1 169 ? 24.770 -25.581 -25.139 1.00 55.91 169 SER A N 1
ATOM 1379 C CA . SER A 1 169 ? 25.687 -24.508 -24.739 1.00 55.91 169 SER A CA 1
ATOM 1380 C C . SER A 1 169 ? 25.487 -24.241 -23.248 1.00 55.91 169 SER A C 1
ATOM 1382 O O . SER A 1 169 ? 24.416 -23.770 -22.862 1.00 55.91 169 SER A O 1
ATOM 1384 N N . GLN A 1 170 ? 26.495 -24.612 -22.451 1.00 39.34 170 GLN A N 1
ATOM 1385 C CA . GLN A 1 170 ? 26.629 -24.265 -21.032 1.00 39.34 170 GLN A CA 1
ATOM 1386 C C . GLN A 1 170 ? 26.675 -22.752 -20.812 1.00 39.34 170 GLN A C 1
ATOM 1388 O O . GLN A 1 170 ? 27.245 -22.046 -21.677 1.00 39.34 170 GLN A O 1
#

Sequence (170 aa):
MPRWKKITILVFSYRVTFGEVPLDTDQNDEICNVISVIEEKCEAELKQLFAEGEKHDVVHRMKEIWNNDRNEDTQQYERDQSKNKTGRKCNRWSEVTIRITLAVYAHSPAGYDALKSSNILQLPSRSTLQSYTGAFLHQPHANHDSISEQVAQYLLHCHQRKQEGKEESQ

Secondary structure (DSSP, 8-state):
--HHHHHHHHHHS------S----HHHHHHHHHHHHHHHHHHHHHHHHHHHHHHHTT-HHHHHHHHHHHHHHHHHHHHHHHHHHTT--TT----HHHHHHHHHHHHH-HHHHHHHHHT-SS----HHHHHHHHSS----TT--HHHHHHHHHHHHHHHHHHHHTT-----

Mean predicted aligned error: 15.01 Å

Foldseek 3Di:
DPPLLLLLLLLQQDPLPQPPDDDDPVRVVVVVVSSVVSCVVSVVVVVVVLVVCVVVVCNVVVVVCSVVVSVVLVVLQVVQQVVCLVVPPDDDHDPSLLSSLVVCCVVDVVSSVVCCVVSSGRHDDQVRNCVVVVDNPDDVVVDVVVVVVVVVVVVVVVVVCVVVVHDDDD

Radius of gyration: 21.9 Å; Cα contacts (8 Å, |Δi|>4): 82; chains: 1; bounding box: 46×56×58 Å

pLDDT: mean 70.37, std 15.37, range [31.12, 90.94]